Protein AF-A0A0A8EHZ1-F1 (afdb_monomer_lite)

Structure (mmCIF, N/CA/C/O backbone):
data_AF-A0A0A8EHZ1-F1
#
_entry.id   AF-A0A0A8EHZ1-F1
#
loop_
_atom_site.group_PDB
_atom_site.id
_atom_site.type_symbol
_atom_site.label_atom_id
_atom_site.label_alt_id
_atom_site.label_comp_id
_atom_site.label_asym_id
_atom_site.label_entity_id
_atom_site.label_seq_id
_atom_site.pdbx_PDB_ins_code
_atom_site.Cartn_x
_atom_site.Cartn_y
_atom_site.Cartn_z
_atom_site.occupancy
_atom_site.B_iso_or_equiv
_atom_site.auth_seq_id
_atom_site.auth_comp_id
_atom_site.auth_asym_id
_atom_site.auth_atom_id
_atom_site.pdbx_PDB_model_num
ATOM 1 N N . MET A 1 1 ? -32.581 -16.360 -7.463 1.00 41.59 1 MET A N 1
ATOM 2 C CA . MET A 1 1 ? -31.271 -16.291 -6.777 1.00 41.59 1 MET A CA 1
ATOM 3 C C . MET A 1 1 ? -30.314 -15.570 -7.702 1.00 41.59 1 MET A C 1
ATOM 5 O O . MET A 1 1 ? -30.247 -15.948 -8.865 1.00 41.59 1 MET A O 1
ATOM 9 N N . ASN A 1 2 ? -29.683 -14.488 -7.244 1.00 31.72 2 ASN A N 1
ATOM 10 C CA . ASN A 1 2 ? -28.818 -13.676 -8.097 1.00 31.72 2 ASN A CA 1
ATOM 11 C C . ASN A 1 2 ? -27.459 -14.385 -8.258 1.00 31.72 2 ASN A C 1
ATOM 13 O O . ASN A 1 2 ? -26.865 -14.776 -7.254 1.00 31.72 2 ASN A O 1
ATOM 17 N N . PRO A 1 3 ? -26.927 -14.541 -9.48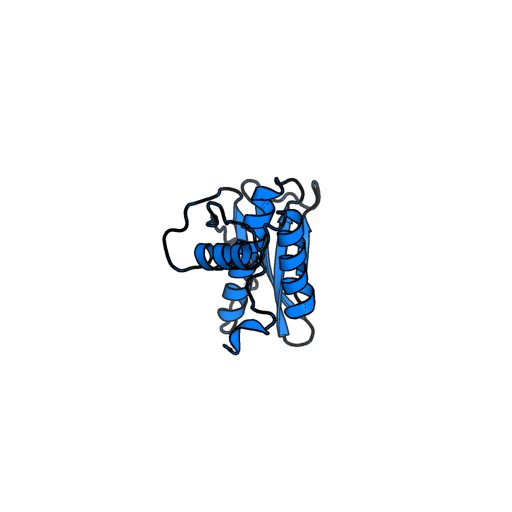1 1.00 38.09 3 PRO A N 1
ATOM 18 C CA . PRO A 1 3 ? -25.644 -15.213 -9.722 1.00 38.09 3 PRO A CA 1
ATOM 19 C C . PRO A 1 3 ? -24.435 -14.508 -9.069 1.00 38.09 3 PRO A C 1
ATOM 21 O O . PRO A 1 3 ? -23.356 -15.087 -8.978 1.00 38.09 3 PRO A O 1
ATOM 24 N N . CYS A 1 4 ? -24.615 -13.290 -8.543 1.00 41.78 4 CYS A N 1
ATOM 25 C CA . CYS A 1 4 ? -23.610 -12.550 -7.776 1.00 41.78 4 CYS A CA 1
ATOM 26 C C . CYS A 1 4 ? -23.273 -13.165 -6.401 1.00 41.78 4 CYS A C 1
ATOM 28 O O . CYS A 1 4 ? -22.264 -12.786 -5.805 1.00 41.78 4 CYS A O 1
ATOM 30 N N . ASP A 1 5 ? -24.075 -14.107 -5.896 1.00 40.41 5 ASP A N 1
ATOM 31 C CA . ASP A 1 5 ? -23.928 -14.643 -4.534 1.00 40.41 5 ASP A CA 1
ATOM 32 C C . ASP A 1 5 ? -22.923 -15.801 -4.398 1.00 40.41 5 ASP A C 1
ATOM 34 O O . ASP A 1 5 ? -22.643 -16.230 -3.280 1.00 40.41 5 ASP A O 1
ATOM 38 N N . GLN A 1 6 ? -22.345 -16.301 -5.498 1.00 44.69 6 GLN A N 1
ATOM 39 C CA . GLN A 1 6 ? -21.477 -17.496 -5.478 1.00 44.69 6 GLN A CA 1
ATOM 40 C C . GLN A 1 6 ? -20.055 -17.272 -6.026 1.00 44.69 6 GLN A C 1
ATOM 42 O O . GLN A 1 6 ? -19.284 -18.219 -6.156 1.00 44.69 6 GLN A O 1
ATOM 47 N N . GLY A 1 7 ? -19.674 -16.029 -6.338 1.00 46.06 7 GLY A N 1
ATOM 48 C CA . GLY A 1 7 ? -18.352 -15.720 -6.892 1.00 46.06 7 GLY A CA 1
ATOM 49 C C . GLY A 1 7 ? -17.275 -15.428 -5.834 1.00 46.06 7 GLY A C 1
ATOM 50 O O . GLY A 1 7 ? -17.598 -14.986 -4.725 1.00 46.06 7 GLY A O 1
ATOM 51 N N . PRO A 1 8 ? -15.977 -15.509 -6.199 1.00 53.06 8 PRO A N 1
ATOM 52 C CA . PRO A 1 8 ? -14.853 -15.065 -5.356 1.00 53.06 8 PRO A CA 1
ATOM 53 C C . PRO A 1 8 ? -14.915 -13.565 -5.004 1.00 53.06 8 PRO A C 1
ATOM 55 O O . PRO A 1 8 ? -14.117 -13.060 -4.218 1.00 53.06 8 PRO A O 1
ATOM 58 N N . TRP A 1 9 ? -15.901 -12.845 -5.547 1.00 48.81 9 TRP A N 1
ATOM 59 C CA . TRP A 1 9 ? -16.171 -11.425 -5.362 1.00 48.81 9 TRP A CA 1
ATOM 60 C C . TRP A 1 9 ? -17.294 -11.115 -4.342 1.00 48.81 9 TRP A C 1
ATOM 62 O O . TRP A 1 9 ? -17.530 -9.939 -4.068 1.00 48.81 9 TRP A O 1
ATOM 72 N N . ARG A 1 10 ? -17.927 -12.119 -3.698 1.00 57.16 10 ARG A N 1
ATOM 73 C CA . ARG A 1 10 ? -18.945 -11.895 -2.641 1.00 57.16 10 ARG A CA 1
ATOM 74 C C . ARG A 1 10 ? -18.349 -11.146 -1.445 1.00 57.16 10 ARG A C 1
ATOM 76 O O . ARG A 1 10 ? -17.361 -11.603 -0.856 1.00 57.16 10 ARG A O 1
ATOM 83 N N . ARG A 1 11 ? -18.976 -10.034 -1.032 1.00 52.41 11 ARG A N 1
ATOM 84 C CA . ARG A 1 11 ? -18.649 -9.332 0.222 1.00 52.41 11 ARG A CA 1
ATOM 85 C C . ARG A 1 11 ? -18.737 -10.336 1.374 1.00 52.41 11 ARG A C 1
ATOM 87 O O . ARG A 1 11 ? -19.797 -10.911 1.598 1.00 52.41 11 ARG A O 1
ATOM 94 N N . ARG A 1 12 ? -17.627 -10.580 2.073 1.00 56.25 12 ARG A N 1
ATOM 95 C CA . ARG A 1 12 ? -17.660 -11.467 3.239 1.00 56.25 12 ARG A CA 1
ATOM 96 C C . ARG A 1 12 ? -18.352 -10.738 4.388 1.00 56.25 12 ARG A C 1
ATOM 98 O O . ARG A 1 12 ? -18.069 -9.569 4.645 1.00 56.25 12 ARG A O 1
ATOM 105 N N . GLU A 1 13 ? -19.309 -11.419 5.005 1.00 49.59 13 GLU A N 1
ATOM 106 C CA . GLU A 1 13 ? -19.983 -10.970 6.222 1.00 49.59 13 GLU A CA 1
ATOM 107 C C . GLU A 1 13 ? -19.059 -11.234 7.420 1.00 49.59 13 GLU A C 1
ATOM 109 O O . GLU A 1 13 ? -18.460 -12.304 7.507 1.00 49.59 13 GLU A O 1
ATOM 114 N N . GLY A 1 14 ? -18.914 -10.243 8.307 1.00 54.66 14 GLY A N 1
ATOM 115 C CA . GLY A 1 14 ? -18.006 -10.269 9.462 1.00 54.66 14 GLY A CA 1
ATOM 116 C C . GLY A 1 14 ? -16.902 -9.209 9.378 1.00 54.66 14 GLY A C 1
ATOM 117 O O . GLY A 1 14 ? -16.356 -8.947 8.307 1.00 54.66 14 GLY A O 1
ATOM 118 N N . SER A 1 15 ? -16.593 -8.556 10.502 1.00 62.50 15 SER A N 1
ATOM 119 C CA . SER A 1 15 ? -15.442 -7.654 10.602 1.00 62.50 15 SER A CA 1
ATOM 120 C C . SER A 1 15 ? -14.158 -8.481 10.635 1.00 62.50 15 SER A C 1
ATOM 122 O O . SER A 1 15 ? -13.914 -9.185 11.615 1.00 62.50 15 SER A O 1
ATOM 124 N N . CYS A 1 16 ? -13.346 -8.411 9.583 1.00 80.31 16 CYS A N 1
ATOM 125 C CA . CYS A 1 16 ? -12.003 -8.992 9.594 1.00 80.31 16 CYS A CA 1
ATOM 126 C C . CYS A 1 16 ? -11.040 -8.082 10.362 1.00 80.31 16 CYS A C 1
ATOM 128 O O . CYS A 1 16 ? -11.208 -6.857 10.363 1.00 80.31 16 CYS A O 1
ATOM 130 N N . THR A 1 17 ? -10.030 -8.669 11.007 1.00 90.56 17 THR A N 1
ATOM 131 C CA . THR A 1 17 ? -8.980 -7.879 11.660 1.00 90.56 17 THR A CA 1
ATOM 132 C C . THR A 1 17 ? -8.121 -7.171 10.609 1.00 90.56 17 THR A C 1
ATOM 134 O O . THR A 1 17 ? -8.062 -7.592 9.450 1.00 90.56 17 THR A O 1
ATOM 137 N N . ASP A 1 18 ? -7.421 -6.100 10.996 1.00 93.69 18 ASP A N 1
ATOM 138 C CA . ASP A 1 18 ? -6.477 -5.429 10.090 1.00 93.69 18 ASP A CA 1
ATOM 139 C C . ASP A 1 18 ? -5.414 -6.408 9.564 1.00 93.69 18 ASP A C 1
ATOM 141 O O . ASP A 1 18 ? -5.033 -6.341 8.400 1.00 93.69 18 ASP A O 1
ATOM 145 N N . GLN A 1 19 ? -4.973 -7.355 10.396 1.00 94.56 19 GLN A N 1
ATOM 146 C CA . GLN A 1 19 ? -3.979 -8.355 10.017 1.00 94.56 19 GLN A CA 1
ATOM 147 C C . GLN A 1 19 ? -4.523 -9.349 8.986 1.00 94.56 19 GLN A C 1
ATOM 149 O O . GLN A 1 19 ? -3.835 -9.632 8.007 1.00 94.56 19 GLN A O 1
ATOM 154 N N . ASP A 1 20 ? -5.769 -9.805 9.140 1.00 94.00 20 ASP A N 1
ATOM 155 C CA . ASP A 1 20 ? -6.423 -10.654 8.138 1.00 94.00 20 ASP A CA 1
ATOM 156 C C . ASP A 1 20 ? -6.532 -9.931 6.796 1.00 94.00 20 ASP A C 1
ATOM 158 O O . ASP A 1 20 ? -6.229 -10.500 5.751 1.00 94.00 20 ASP A O 1
ATOM 162 N N . VAL A 1 21 ? -6.934 -8.657 6.814 1.00 93.25 21 VAL A N 1
ATOM 163 C CA . VAL A 1 21 ? -7.053 -7.840 5.598 1.00 93.25 21 VAL A CA 1
ATOM 164 C C . VAL A 1 21 ? -5.702 -7.703 4.905 1.00 93.25 21 VAL A C 1
ATOM 166 O O . VAL A 1 21 ? -5.626 -7.882 3.692 1.00 93.25 21 VAL A O 1
ATOM 169 N N . ILE A 1 22 ? -4.637 -7.437 5.664 1.00 96.31 22 ILE A N 1
ATOM 170 C CA . ILE A 1 22 ? -3.274 -7.352 5.130 1.00 96.31 22 ILE A CA 1
ATOM 171 C C . ILE A 1 22 ? -2.869 -8.674 4.477 1.00 96.31 22 ILE A C 1
ATOM 173 O O . ILE A 1 22 ? -2.433 -8.665 3.329 1.00 96.31 22 ILE A O 1
ATOM 177 N N . LEU A 1 23 ? -3.039 -9.803 5.171 1.00 95.56 23 LEU A N 1
ATOM 178 C CA . LEU A 1 23 ? -2.687 -11.121 4.638 1.00 95.56 23 LEU A CA 1
ATOM 179 C C . LEU A 1 23 ? -3.440 -11.417 3.339 1.00 95.56 23 LEU A C 1
ATOM 181 O O . LEU A 1 23 ? -2.825 -11.806 2.353 1.00 95.56 23 LEU A O 1
ATOM 185 N N . ARG A 1 24 ? -4.744 -11.131 3.290 1.00 94.38 24 ARG A N 1
ATOM 186 C CA . ARG A 1 24 ? -5.559 -11.329 2.083 1.00 94.38 24 ARG A CA 1
ATOM 187 C C . ARG A 1 24 ? -5.137 -10.450 0.914 1.00 94.38 24 ARG A C 1
ATOM 189 O O . ARG A 1 24 ? -5.122 -10.915 -0.221 1.00 94.38 24 ARG A O 1
ATOM 196 N N . ILE A 1 25 ? -4.804 -9.187 1.164 1.00 95.94 25 ILE A N 1
ATOM 197 C CA . ILE A 1 25 ? -4.306 -8.297 0.109 1.00 95.94 25 ILE A CA 1
ATOM 198 C C . ILE A 1 25 ? -2.970 -8.820 -0.434 1.00 95.94 25 ILE A C 1
ATOM 200 O O . ILE A 1 25 ? -2.770 -8.839 -1.649 1.00 95.94 25 ILE A O 1
ATOM 204 N N . ARG A 1 26 ? -2.081 -9.294 0.448 1.00 97.31 26 ARG A N 1
ATOM 205 C CA . ARG A 1 26 ? -0.798 -9.889 0.056 1.00 97.31 26 ARG A CA 1
ATOM 206 C C . ARG A 1 26 ? -0.994 -11.162 -0.767 1.00 97.31 26 ARG A C 1
ATOM 208 O O . ARG A 1 26 ? -0.404 -11.239 -1.835 1.00 97.31 26 ARG A O 1
ATOM 215 N N . GLU A 1 27 ? -1.878 -12.070 -0.343 1.00 95.69 27 GLU A N 1
ATOM 216 C CA . GLU A 1 27 ? -2.268 -13.271 -1.109 1.00 95.69 27 GLU A CA 1
ATOM 217 C C . GLU A 1 27 ? -2.735 -12.905 -2.528 1.00 95.69 27 GLU A C 1
ATOM 219 O O . GLU A 1 27 ? -2.330 -13.531 -3.501 1.00 95.69 27 GLU A O 1
ATOM 224 N N . VAL A 1 28 ? -3.546 -11.851 -2.692 1.00 93.88 28 VAL A N 1
ATOM 225 C CA . VAL A 1 28 ? -3.955 -11.397 -4.034 1.00 93.88 28 VAL A CA 1
ATOM 226 C C . VAL A 1 28 ? -2.759 -10.933 -4.862 1.00 93.88 28 VAL A C 1
ATOM 228 O O . VAL A 1 28 ? -2.626 -11.327 -6.022 1.00 93.88 28 VAL A O 1
ATOM 231 N N . LEU A 1 29 ? -1.892 -10.096 -4.288 1.00 94.06 29 LEU A N 1
ATOM 232 C CA . LEU A 1 29 ? -0.709 -9.592 -4.983 1.00 94.06 29 LEU A CA 1
ATOM 233 C C . LEU A 1 29 ? 0.233 -10.726 -5.403 1.00 94.06 29 LEU A C 1
ATOM 235 O O . LEU A 1 29 ? 0.708 -10.717 -6.538 1.00 94.06 29 LEU A O 1
ATOM 239 N N . THR A 1 30 ? 0.491 -11.703 -4.535 1.00 95.00 30 THR A N 1
ATOM 240 C CA . THR A 1 30 ? 1.453 -12.780 -4.805 1.00 95.00 30 THR A CA 1
ATOM 241 C C . THR A 1 30 ? 0.840 -13.911 -5.619 1.00 95.00 30 THR A C 1
ATOM 243 O O . THR A 1 30 ? 1.360 -14.254 -6.680 1.00 95.00 30 THR A O 1
ATOM 246 N N . ASP A 1 31 ? -0.287 -14.456 -5.176 1.00 93.88 31 ASP A N 1
ATOM 247 C CA . ASP A 1 31 ? -0.783 -15.750 -5.651 1.00 93.88 31 ASP A CA 1
ATOM 248 C C . ASP A 1 31 ? -1.694 -15.585 -6.867 1.00 93.88 31 ASP A C 1
ATOM 250 O O . ASP A 1 31 ? -1.711 -16.431 -7.761 1.00 93.88 31 ASP A O 1
ATOM 254 N N . HIS A 1 32 ? -2.436 -14.477 -6.934 1.00 91.25 32 HIS A N 1
ATOM 255 C CA . HIS A 1 32 ? -3.341 -14.203 -8.052 1.00 91.25 32 HIS A CA 1
ATOM 256 C C . HIS A 1 32 ? -2.707 -13.326 -9.128 1.00 91.25 32 HIS A C 1
ATOM 258 O O . HIS A 1 32 ? -2.956 -13.537 -10.315 1.00 91.25 32 HIS A O 1
ATOM 264 N N . LEU A 1 33 ? -1.879 -12.356 -8.737 1.00 91.06 33 LEU A N 1
ATOM 265 C CA . LEU A 1 33 ? -1.257 -11.428 -9.682 1.00 91.06 33 LEU A CA 1
ATOM 266 C C . LEU A 1 33 ? 0.187 -11.799 -10.030 1.00 91.06 33 LEU A C 1
ATOM 268 O O . LEU A 1 33 ? 0.718 -11.259 -11.002 1.00 91.06 33 LEU A O 1
ATOM 272 N N . GLY A 1 34 ? 0.809 -12.742 -9.313 1.00 92.25 34 GLY A N 1
ATOM 273 C CA . GLY A 1 34 ? 2.199 -13.160 -9.538 1.00 92.25 34 GLY A CA 1
ATOM 274 C C . GLY A 1 34 ? 3.229 -12.090 -9.161 1.00 92.25 34 GLY A C 1
ATOM 275 O O . GLY A 1 34 ? 4.346 -12.106 -9.685 1.00 92.25 34 GLY A O 1
ATOM 276 N N . GLY A 1 35 ? 2.819 -11.127 -8.336 1.00 93.44 35 GLY A N 1
ATOM 277 C CA . GLY A 1 35 ? 3.587 -9.974 -7.890 1.00 93.44 35 GLY A CA 1
ATOM 278 C C . GLY A 1 35 ? 4.438 -10.222 -6.649 1.00 93.44 35 GLY A C 1
ATOM 279 O O . GLY A 1 35 ? 4.664 -11.358 -6.235 1.00 93.44 35 GLY A O 1
ATOM 280 N N . ILE A 1 36 ? 4.917 -9.122 -6.069 1.00 94.81 36 ILE A N 1
ATOM 281 C CA . ILE A 1 36 ? 5.697 -9.091 -4.827 1.00 94.81 36 ILE A CA 1
ATOM 282 C C . ILE A 1 36 ? 4.928 -8.276 -3.788 1.00 94.81 36 ILE A C 1
ATOM 284 O O . ILE A 1 36 ? 4.431 -7.189 -4.089 1.00 94.81 36 ILE A O 1
ATOM 288 N N . ALA A 1 37 ? 4.837 -8.805 -2.570 1.00 96.94 37 ALA A N 1
ATOM 289 C CA . ALA A 1 37 ? 4.195 -8.150 -1.439 1.00 96.94 37 ALA A CA 1
ATOM 290 C C . ALA A 1 37 ? 5.020 -8.380 -0.167 1.00 96.94 37 ALA A C 1
ATOM 292 O O . ALA A 1 37 ? 4.837 -9.369 0.553 1.00 96.94 37 ALA A O 1
ATOM 293 N N . GLU A 1 38 ? 5.944 -7.464 0.104 1.00 95.75 38 GLU A N 1
ATOM 294 C CA . GLU A 1 38 ? 6.948 -7.614 1.156 1.00 95.75 38 GLU A CA 1
ATOM 295 C C . GLU A 1 38 ? 6.902 -6.492 2.188 1.00 95.75 38 GLU A C 1
ATOM 297 O O . GLU A 1 38 ? 6.396 -5.393 1.947 1.00 95.75 38 GLU A O 1
ATOM 302 N N . ASP A 1 39 ? 7.430 -6.806 3.368 1.00 94.88 39 ASP A N 1
ATOM 303 C CA . ASP A 1 39 ? 7.628 -5.824 4.418 1.00 94.88 39 ASP A CA 1
ATOM 304 C C . ASP A 1 39 ? 9.076 -5.330 4.392 1.00 94.88 39 ASP A C 1
ATOM 306 O O . ASP A 1 39 ? 10.005 -6.128 4.314 1.00 94.88 39 ASP A O 1
ATOM 310 N N . ILE A 1 40 ? 9.261 -4.018 4.497 1.00 91.62 40 ILE A N 1
ATOM 311 C CA . ILE A 1 40 ? 10.561 -3.383 4.699 1.00 91.62 40 ILE A CA 1
ATOM 312 C C . ILE A 1 40 ? 10.836 -3.422 6.200 1.00 91.62 40 ILE A C 1
ATOM 314 O O . ILE A 1 40 ? 10.126 -2.772 6.982 1.00 91.62 40 ILE A O 1
ATOM 318 N N . LEU A 1 41 ? 11.819 -4.222 6.610 1.00 88.62 41 LEU A N 1
ATOM 319 C CA . LEU A 1 41 ? 12.168 -4.364 8.018 1.00 88.62 41 LEU A CA 1
ATOM 320 C C . LEU A 1 41 ? 12.906 -3.115 8.527 1.00 88.62 41 LEU A C 1
ATOM 322 O O . LEU A 1 41 ? 13.585 -2.429 7.759 1.00 88.62 41 LEU A O 1
ATOM 326 N N . PRO A 1 42 ? 12.802 -2.791 9.827 1.00 80.38 42 PRO A N 1
ATOM 327 C CA . PRO A 1 42 ? 13.572 -1.696 10.405 1.00 80.38 42 PRO A CA 1
ATOM 328 C C . PRO A 1 42 ? 15.075 -1.935 10.222 1.00 80.38 42 PRO A C 1
ATOM 330 O O . PRO A 1 42 ? 15.602 -2.941 10.688 1.00 80.38 42 PRO A O 1
ATOM 333 N N . GLY A 1 43 ? 15.760 -0.999 9.563 1.00 74.31 43 GLY A N 1
ATOM 334 C CA . GLY A 1 43 ? 17.195 -1.094 9.267 1.00 74.31 43 GLY A CA 1
ATOM 335 C C . GLY A 1 43 ? 17.532 -1.588 7.854 1.00 74.31 43 GLY A C 1
ATOM 336 O O . GLY A 1 43 ? 18.661 -1.374 7.413 1.00 74.31 43 GLY A O 1
ATOM 337 N N . ASP A 1 44 ? 16.568 -2.147 7.115 1.00 73.69 44 ASP A N 1
ATOM 338 C CA . ASP A 1 44 ? 16.764 -2.594 5.730 1.00 73.69 44 ASP A CA 1
ATOM 339 C C . ASP A 1 44 ? 16.630 -1.428 4.750 1.00 73.69 44 ASP A C 1
ATOM 341 O O . ASP A 1 44 ? 15.547 -1.135 4.246 1.00 73.69 44 ASP A O 1
ATOM 345 N N . GLY A 1 45 ? 17.755 -0.760 4.477 1.00 63.44 45 GLY A N 1
ATOM 346 C CA . GLY A 1 45 ? 17.792 0.420 3.618 1.00 63.44 45 GLY A CA 1
ATOM 347 C C . GLY A 1 45 ? 17.082 1.600 4.283 1.00 63.44 45 GLY A C 1
ATOM 348 O O . GLY A 1 45 ? 15.944 1.511 4.735 1.00 63.44 45 GLY A O 1
ATOM 349 N N . ALA A 1 46 ? 17.748 2.745 4.391 1.00 67.19 46 ALA A N 1
ATOM 350 C CA . ALA A 1 46 ? 17.136 3.920 5.003 1.00 67.19 46 ALA A CA 1
ATOM 351 C C . ALA A 1 46 ? 16.014 4.459 4.098 1.00 67.19 46 ALA A C 1
ATOM 353 O O . ALA A 1 46 ? 16.249 5.353 3.288 1.00 67.19 46 ALA A O 1
ATOM 354 N N . VAL A 1 47 ? 14.798 3.912 4.213 1.00 78.00 47 VAL A N 1
ATOM 355 C CA . VAL A 1 47 ? 13.595 4.501 3.622 1.00 78.00 47 VAL A CA 1
ATOM 356 C C . VAL A 1 47 ? 13.420 5.861 4.291 1.00 78.00 47 VAL A C 1
ATOM 358 O O . VAL A 1 47 ? 13.146 5.912 5.495 1.00 78.00 47 VAL A O 1
ATOM 361 N N . PRO A 1 48 ? 13.638 6.969 3.564 1.00 81.69 48 PRO A N 1
ATOM 362 C CA . PRO A 1 48 ? 13.648 8.278 4.181 1.00 81.69 48 PRO A CA 1
ATOM 363 C C . PRO A 1 48 ? 12.248 8.612 4.677 1.00 81.69 48 PRO A C 1
ATOM 365 O O . PRO A 1 48 ? 11.242 8.291 4.042 1.00 81.69 48 PRO A O 1
ATOM 368 N N . GLU A 1 49 ? 12.165 9.317 5.795 1.00 83.50 49 GLU A N 1
ATOM 369 C CA . GLU A 1 49 ? 10.905 9.948 6.156 1.00 83.50 49 GLU A CA 1
ATOM 370 C C . GLU A 1 49 ? 10.516 10.992 5.094 1.00 83.50 49 GLU A C 1
ATOM 372 O O . GLU A 1 49 ? 11.400 11.683 4.583 1.00 83.50 49 GLU A O 1
ATOM 377 N N . PRO A 1 50 ? 9.223 11.130 4.730 1.00 90.25 50 PRO A N 1
ATOM 378 C CA . PRO A 1 50 ? 8.022 10.577 5.376 1.00 90.25 50 PRO A CA 1
ATOM 379 C C . PRO A 1 50 ? 7.483 9.260 4.763 1.00 90.25 50 PRO A C 1
ATOM 381 O O . PRO A 1 50 ? 6.277 8.991 4.841 1.00 90.25 50 PRO A O 1
ATOM 384 N N . ILE A 1 51 ? 8.324 8.468 4.095 1.00 91.75 51 ILE A N 1
ATOM 385 C CA . ILE A 1 51 ? 7.898 7.340 3.259 1.00 91.75 51 ILE A CA 1
ATOM 386 C C . ILE A 1 51 ? 7.519 6.119 4.111 1.00 91.75 51 ILE A C 1
ATOM 388 O O . ILE A 1 51 ? 8.268 5.655 4.972 1.00 91.75 51 ILE A O 1
ATOM 392 N N . ALA A 1 52 ? 6.324 5.595 3.847 1.00 94.31 52 ALA A N 1
ATOM 393 C CA . ALA A 1 52 ? 5.755 4.393 4.446 1.00 94.31 52 ALA A CA 1
ATOM 394 C C . ALA A 1 52 ? 6.027 3.126 3.631 1.00 94.31 52 ALA A C 1
ATOM 396 O O . ALA A 1 52 ? 5.957 2.021 4.165 1.00 94.31 52 ALA A O 1
ATOM 397 N N . GLY A 1 53 ? 6.291 3.276 2.337 1.00 93.19 53 GLY A N 1
ATOM 398 C CA . GLY A 1 53 ? 6.535 2.158 1.446 1.00 93.19 53 GLY A CA 1
ATOM 399 C C . GLY A 1 53 ? 6.787 2.585 0.011 1.00 93.19 53 GLY A C 1
ATOM 400 O O . GLY A 1 53 ? 6.800 3.774 -0.312 1.00 93.19 53 GLY A O 1
ATOM 401 N N . ALA A 1 54 ? 6.990 1.591 -0.837 1.00 92.31 54 ALA A N 1
ATOM 402 C CA . ALA A 1 54 ? 7.335 1.746 -2.232 1.00 92.31 54 ALA A CA 1
ATOM 403 C C . ALA A 1 54 ? 6.461 0.840 -3.101 1.00 92.31 54 ALA A C 1
ATOM 405 O O . ALA A 1 54 ? 6.136 -0.290 -2.732 1.00 92.31 54 ALA A O 1
ATOM 406 N N . VAL A 1 55 ? 6.098 1.347 -4.272 1.00 92.88 55 VAL A N 1
ATOM 407 C CA . VAL A 1 55 ? 5.319 0.637 -5.280 1.00 92.88 55 VAL A CA 1
ATOM 408 C C . VAL A 1 55 ? 6.060 0.706 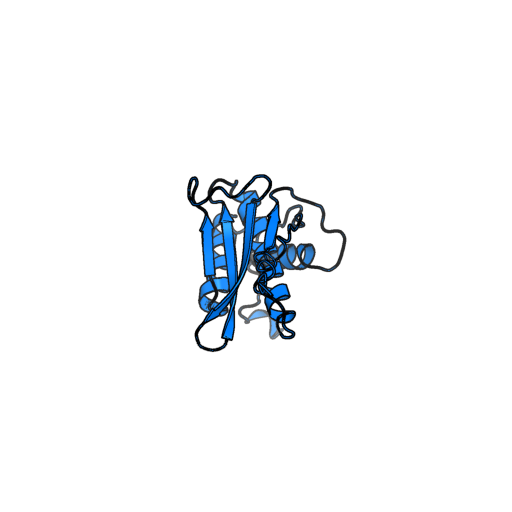-6.605 1.00 92.88 55 VAL A C 1
ATOM 410 O O . VAL A 1 55 ? 6.560 1.758 -6.997 1.00 92.88 55 VAL A O 1
ATOM 413 N N . THR A 1 56 ? 6.155 -0.424 -7.293 1.00 90.38 56 THR A N 1
ATOM 414 C CA . THR A 1 56 ? 6.771 -0.523 -8.617 1.00 90.38 56 THR A CA 1
ATOM 415 C C . THR A 1 56 ? 6.150 -1.680 -9.398 1.00 90.38 56 THR A C 1
ATOM 417 O O . THR A 1 56 ? 5.259 -2.378 -8.908 1.00 90.38 56 THR A O 1
ATOM 420 N N . THR A 1 57 ? 6.620 -1.897 -10.619 1.00 88.88 57 THR A N 1
ATOM 421 C CA . THR A 1 57 ? 6.267 -3.046 -11.449 1.00 88.88 57 THR A CA 1
ATOM 422 C C . THR A 1 57 ? 7.529 -3.809 -11.831 1.00 88.88 57 THR A C 1
ATOM 424 O O . THR A 1 57 ? 8.509 -3.212 -12.270 1.00 88.88 57 THR A O 1
ATOM 427 N N . GLY A 1 58 ? 7.511 -5.131 -11.683 1.00 84.94 58 GLY A N 1
ATOM 428 C CA . GLY A 1 58 ? 8.610 -6.014 -12.077 1.00 84.94 58 GLY A CA 1
ATOM 429 C C . GLY A 1 58 ? 8.229 -6.887 -13.268 1.00 84.94 58 GLY A C 1
ATOM 430 O O . GLY A 1 58 ? 7.071 -7.269 -13.405 1.00 84.94 58 GLY A O 1
ATOM 431 N N . TYR A 1 59 ? 9.189 -7.237 -14.124 1.00 84.12 59 TYR A N 1
ATOM 432 C CA . TYR A 1 59 ? 8.955 -8.183 -15.217 1.00 84.12 59 TYR A CA 1
ATOM 433 C C . TYR A 1 59 ? 9.345 -9.599 -14.785 1.00 84.12 59 TYR A C 1
ATOM 435 O O . TYR A 1 59 ? 10.502 -9.858 -14.455 1.00 84.12 59 TYR A O 1
ATOM 443 N N . LYS A 1 60 ? 8.384 -10.528 -14.776 1.00 82.19 60 LYS A N 1
ATOM 444 C CA . LYS A 1 60 ? 8.590 -11.920 -14.348 1.00 82.19 60 LYS A CA 1
ATOM 445 C C . LYS A 1 60 ? 7.784 -12.871 -15.225 1.00 82.19 60 LYS A C 1
ATOM 447 O O . LYS A 1 60 ? 6.588 -12.674 -15.430 1.00 82.19 60 LYS A O 1
ATOM 452 N N . HIS A 1 61 ? 8.444 -13.921 -15.719 1.00 85.56 61 HIS A N 1
ATOM 453 C CA . HIS A 1 61 ? 7.845 -14.952 -16.581 1.00 85.56 61 HIS A CA 1
ATOM 454 C C . HIS A 1 61 ? 7.060 -14.379 -17.775 1.00 85.56 61 HIS A C 1
ATOM 456 O O . HIS A 1 61 ? 5.931 -14.785 -18.037 1.00 85.56 61 HIS A O 1
ATOM 462 N N . GLY A 1 62 ? 7.639 -13.408 -18.484 1.00 85.00 62 GLY A N 1
ATOM 463 C CA . GLY A 1 62 ? 7.031 -12.869 -19.703 1.00 85.00 62 GLY A CA 1
ATOM 464 C C . GLY A 1 62 ? 5.905 -11.850 -19.488 1.00 85.00 62 GLY A C 1
ATOM 465 O O . GLY A 1 62 ? 5.228 -11.503 -20.449 1.00 85.00 62 GLY A O 1
ATOM 466 N N . ALA A 1 63 ? 5.674 -11.378 -18.258 1.00 87.44 63 ALA A N 1
ATOM 467 C CA . ALA A 1 63 ? 4.643 -10.384 -17.967 1.00 87.44 63 ALA A CA 1
ATOM 468 C C . ALA A 1 63 ? 5.081 -9.396 -16.878 1.00 87.44 63 ALA A C 1
ATOM 470 O O . ALA A 1 63 ? 5.847 -9.745 -15.975 1.00 87.44 63 ALA A O 1
ATOM 471 N N . TRP A 1 64 ? 4.552 -8.174 -16.944 1.00 88.25 64 TRP A N 1
ATOM 472 C CA . TRP A 1 64 ? 4.668 -7.188 -15.872 1.00 88.25 64 TRP A CA 1
ATOM 473 C C . TRP A 1 64 ? 3.794 -7.579 -14.678 1.00 88.25 64 TRP A C 1
ATOM 475 O O . TRP A 1 64 ? 2.675 -8.066 -14.840 1.00 88.25 64 TRP A O 1
ATOM 485 N N . ARG A 1 65 ? 4.328 -7.390 -13.473 1.00 91.81 65 ARG A N 1
ATOM 486 C CA . ARG A 1 65 ? 3.745 -7.823 -12.202 1.00 91.81 65 ARG A CA 1
ATOM 487 C C . ARG A 1 65 ? 3.813 -6.694 -11.176 1.00 91.81 65 ARG A C 1
ATOM 489 O O . ARG A 1 65 ? 4.781 -5.932 -11.194 1.00 91.81 65 ARG A O 1
ATOM 496 N N . PRO A 1 66 ? 2.818 -6.574 -10.283 1.00 93.19 66 PRO A N 1
ATOM 497 C CA . PRO A 1 66 ? 2.808 -5.514 -9.285 1.00 93.19 66 PRO A CA 1
ATOM 498 C C . PRO A 1 66 ? 3.800 -5.847 -8.172 1.00 93.19 66 PRO A C 1
ATOM 500 O O . PRO A 1 66 ? 3.868 -6.991 -7.725 1.00 93.19 66 PRO A O 1
ATOM 503 N N . CYS A 1 67 ? 4.533 -4.854 -7.688 1.00 93.75 67 CYS A N 1
ATOM 504 C CA . CYS A 1 67 ? 5.440 -5.008 -6.559 1.00 93.75 67 CYS A CA 1
ATOM 505 C C . CYS A 1 67 ? 5.126 -3.939 -5.512 1.00 93.75 67 CYS A C 1
ATOM 507 O O . CYS A 1 67 ? 5.162 -2.744 -5.809 1.00 93.75 67 CYS A O 1
ATOM 509 N N . VAL A 1 68 ? 4.824 -4.369 -4.290 1.00 96.19 68 VAL A N 1
ATOM 510 C CA . VAL A 1 68 ? 4.491 -3.496 -3.163 1.00 96.19 68 VAL A CA 1
ATOM 511 C C . VAL A 1 68 ? 5.365 -3.858 -1.969 1.00 96.19 68 VAL A C 1
ATOM 513 O O . VAL A 1 68 ? 5.432 -5.017 -1.561 1.00 96.19 68 VAL A O 1
ATOM 516 N N . PHE A 1 69 ? 5.993 -2.840 -1.392 1.00 95.06 69 PHE A N 1
ATOM 517 C CA . PHE A 1 69 ? 6.862 -2.948 -0.228 1.00 95.06 69 PHE A CA 1
ATOM 518 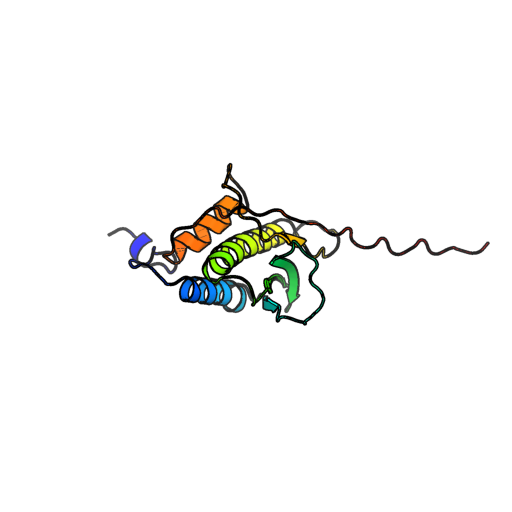C C . PHE A 1 69 ? 6.398 -1.947 0.826 1.00 95.06 69 PHE A C 1
ATOM 520 O O . PHE A 1 69 ? 6.323 -0.755 0.531 1.00 95.06 69 PHE A O 1
ATOM 527 N N . LEU A 1 70 ? 6.083 -2.385 2.044 1.00 95.69 70 LEU A N 1
ATOM 528 C CA . LEU A 1 70 ? 5.635 -1.490 3.120 1.00 95.69 70 LEU A CA 1
ATOM 529 C C . LEU A 1 70 ? 6.468 -1.654 4.380 1.00 95.69 70 LEU A C 1
ATOM 531 O O . LEU A 1 70 ? 6.822 -2.758 4.760 1.00 95.69 70 LEU A O 1
ATOM 535 N N . ARG A 1 71 ? 6.717 -0.563 5.093 1.00 94.75 71 ARG A N 1
ATOM 536 C CA . ARG A 1 71 ? 7.414 -0.605 6.377 1.00 94.75 71 ARG A CA 1
ATOM 537 C C . ARG A 1 71 ? 6.681 -1.456 7.418 1.00 94.75 71 ARG A C 1
ATOM 539 O O . ARG A 1 71 ? 5.475 -1.302 7.640 1.00 94.75 71 ARG A O 1
ATOM 546 N N . ALA A 1 72 ? 7.434 -2.332 8.082 1.00 93.19 72 ALA A N 1
ATOM 547 C CA . ALA A 1 72 ? 6.910 -3.251 9.090 1.00 93.19 72 ALA A CA 1
ATOM 548 C C . ALA A 1 72 ? 6.583 -2.570 10.431 1.00 93.19 72 ALA A C 1
ATOM 550 O O . ALA A 1 72 ? 5.701 -3.045 11.146 1.00 93.19 72 ALA A O 1
ATOM 551 N N . ASP A 1 73 ? 7.266 -1.466 10.758 1.00 92.69 73 ASP A N 1
ATOM 552 C CA . ASP A 1 73 ? 7.171 -0.736 12.035 1.00 92.69 73 ASP A CA 1
ATOM 553 C C . ASP A 1 73 ? 5.946 0.184 12.156 1.00 92.69 73 ASP A C 1
ATOM 555 O O . ASP A 1 73 ? 5.731 0.827 13.184 1.00 92.69 73 ASP A O 1
ATOM 559 N N . LEU A 1 74 ? 5.110 0.243 11.120 1.00 94.50 74 LEU A N 1
ATOM 560 C CA . LEU A 1 74 ? 3.871 1.012 11.129 1.00 94.50 74 LEU A CA 1
ATOM 561 C C . LEU A 1 74 ? 2.762 0.284 11.902 1.00 94.50 74 LEU A C 1
ATOM 563 O O . LEU A 1 74 ? 2.687 -0.946 11.929 1.00 94.50 74 LEU A O 1
ATOM 567 N N . THR A 1 75 ? 1.828 1.051 12.471 1.00 95.81 75 THR A N 1
ATOM 568 C CA . THR A 1 75 ? 0.658 0.474 13.148 1.00 95.81 75 THR A CA 1
ATOM 569 C C . THR A 1 75 ? -0.159 -0.387 12.183 1.00 95.81 75 THR A C 1
ATOM 571 O O . THR A 1 75 ? -0.336 -0.039 11.013 1.00 95.81 75 THR A O 1
ATOM 574 N N . THR A 1 76 ? -0.702 -1.506 12.666 1.00 95.00 76 THR A N 1
ATOM 575 C CA . THR A 1 76 ? -1.483 -2.453 11.847 1.00 95.00 76 THR A CA 1
ATOM 576 C C . THR A 1 76 ? -2.657 -1.780 11.140 1.00 95.00 76 THR A C 1
ATOM 578 O O . THR A 1 76 ? -2.882 -2.021 9.955 1.00 95.00 76 THR A O 1
ATOM 581 N N . THR A 1 77 ? -3.338 -0.853 11.821 1.00 95.31 77 THR A N 1
ATOM 582 C CA . THR A 1 77 ? -4.425 -0.062 11.229 1.00 95.31 77 THR A CA 1
ATOM 583 C C . THR A 1 77 ? -3.955 0.748 10.020 1.00 95.31 77 THR A C 1
ATOM 585 O O . THR A 1 77 ? -4.655 0.798 9.011 1.00 95.31 77 THR A O 1
ATOM 588 N N . LEU A 1 78 ? -2.793 1.409 10.109 1.00 96.31 78 LEU A N 1
ATOM 589 C CA . LEU A 1 78 ? -2.212 2.196 9.019 1.00 96.31 78 LEU A CA 1
ATOM 590 C C . LEU A 1 78 ? -1.739 1.295 7.886 1.00 96.31 78 LEU A C 1
ATOM 592 O O . LEU A 1 78 ? -2.016 1.584 6.724 1.00 96.31 78 LEU A O 1
ATOM 596 N N . ARG A 1 79 ? -1.102 0.173 8.224 1.00 97.12 79 ARG A N 1
ATOM 597 C CA . ARG A 1 79 ? -0.669 -0.824 7.245 1.00 97.12 79 ARG A CA 1
ATOM 598 C C . ARG A 1 79 ? -1.841 -1.375 6.445 1.00 97.12 79 ARG A C 1
ATOM 600 O O . ARG A 1 79 ? -1.706 -1.489 5.237 1.00 97.12 79 ARG A O 1
ATOM 607 N N . ALA A 1 80 ? -2.989 -1.658 7.059 1.00 96.44 80 ALA A N 1
ATOM 608 C CA . ALA A 1 80 ? -4.161 -2.148 6.329 1.00 96.44 80 ALA A CA 1
ATOM 609 C C . ALA A 1 80 ? -4.644 -1.152 5.259 1.00 96.44 80 ALA A C 1
ATOM 611 O O . ALA A 1 80 ? -4.921 -1.548 4.127 1.00 96.44 80 ALA A O 1
ATOM 612 N N . ASP A 1 81 ? -4.687 0.144 5.588 1.00 97.25 81 ASP A N 1
ATOM 613 C CA . ASP A 1 81 ? -5.037 1.196 4.625 1.00 97.25 81 ASP A CA 1
ATOM 614 C C . ASP A 1 81 ? -3.982 1.350 3.521 1.00 97.25 81 ASP A C 1
ATOM 616 O O . ASP A 1 81 ? -4.333 1.437 2.343 1.00 97.25 81 ASP A O 1
ATOM 620 N N . LEU A 1 82 ? -2.697 1.347 3.892 1.00 97.75 82 LEU A N 1
ATOM 621 C CA . LEU A 1 82 ? -1.581 1.446 2.951 1.00 97.75 82 LEU A CA 1
ATOM 622 C C . LEU A 1 82 ? -1.518 0.247 2.007 1.00 97.75 82 LEU A C 1
ATOM 624 O O . LEU A 1 82 ? -1.318 0.439 0.818 1.00 97.75 82 LEU A O 1
ATOM 628 N N . TRP A 1 83 ? -1.732 -0.979 2.490 1.00 97.88 83 TRP A N 1
ATOM 629 C CA . TRP A 1 83 ? -1.773 -2.170 1.637 1.00 97.88 83 TRP A CA 1
ATOM 630 C C . TRP A 1 83 ? -2.882 -2.055 0.593 1.00 97.88 83 TRP A C 1
ATOM 632 O O . TRP A 1 83 ? -2.650 -2.352 -0.577 1.00 97.88 83 TRP A O 1
ATOM 642 N N . GLY A 1 84 ? -4.058 -1.551 0.976 1.00 97.19 84 GLY A N 1
ATOM 643 C CA . GLY A 1 84 ? -5.131 -1.257 0.028 1.00 97.19 84 GLY A CA 1
ATOM 644 C C . GLY A 1 84 ? -4.737 -0.209 -1.011 1.00 97.19 84 GLY A C 1
ATOM 645 O O . GLY A 1 84 ? -4.853 -0.457 -2.211 1.00 97.19 84 GLY A O 1
ATOM 646 N N . PHE A 1 85 ? -4.250 0.949 -0.559 1.00 97.62 85 PHE A N 1
ATOM 647 C CA . PHE A 1 85 ? -3.835 2.044 -1.438 1.00 97.62 85 PHE A CA 1
ATOM 648 C C . PHE A 1 85 ? -2.695 1.648 -2.381 1.00 97.62 85 PHE A C 1
ATOM 650 O O . PHE A 1 85 ? -2.794 1.852 -3.587 1.00 97.62 85 PHE A O 1
ATOM 657 N N . CYS A 1 86 ? -1.630 1.043 -1.860 1.00 97.00 86 CYS A N 1
ATOM 658 C CA . CYS A 1 86 ? -0.469 0.635 -2.641 1.00 97.00 86 CYS A CA 1
ATOM 659 C C . CYS A 1 86 ? -0.804 -0.475 -3.639 1.00 97.00 86 CYS A C 1
ATOM 661 O O . CYS A 1 86 ? -0.271 -0.467 -4.742 1.00 97.00 86 CYS A O 1
ATOM 663 N N . THR A 1 87 ? -1.724 -1.385 -3.302 1.00 96.50 87 THR A N 1
ATOM 664 C CA . THR A 1 87 ? -2.242 -2.370 -4.266 1.00 96.50 87 THR A CA 1
ATOM 665 C C . THR A 1 87 ? -2.976 -1.675 -5.407 1.00 96.50 87 THR A C 1
ATOM 667 O O . THR A 1 87 ? -2.711 -1.962 -6.571 1.00 96.50 87 THR A O 1
ATOM 670 N N . ALA A 1 88 ? -3.861 -0.722 -5.092 1.00 95.56 88 ALA A N 1
ATOM 671 C CA . ALA A 1 88 ? -4.544 0.075 -6.106 1.00 95.56 88 ALA A CA 1
ATOM 672 C C . ALA A 1 88 ? -3.553 0.843 -6.995 1.00 95.56 88 ALA A C 1
ATOM 674 O O . ALA A 1 88 ? -3.720 0.869 -8.212 1.00 95.56 88 ALA A O 1
ATOM 675 N N . LEU A 1 89 ? -2.511 1.428 -6.398 1.00 94.00 89 LEU A N 1
ATOM 676 C CA . LEU A 1 89 ? -1.468 2.148 -7.124 1.00 94.00 89 LEU A CA 1
ATOM 677 C C . LEU A 1 89 ? -0.684 1.212 -8.045 1.00 94.00 89 LEU A C 1
ATOM 679 O O . LEU A 1 89 ? -0.473 1.542 -9.204 1.00 94.00 89 LEU A O 1
ATOM 683 N N . ALA A 1 90 ? -0.296 0.031 -7.558 1.00 92.75 90 ALA A N 1
ATOM 684 C CA . ALA A 1 90 ? 0.452 -0.948 -8.341 1.00 92.75 90 ALA A CA 1
ATOM 685 C C . ALA A 1 90 ? -0.340 -1.416 -9.566 1.00 92.75 90 ALA A C 1
ATOM 687 O O . ALA A 1 90 ? 0.215 -1.527 -10.655 1.00 92.75 90 ALA A O 1
ATOM 688 N N . LEU A 1 91 ? -1.645 -1.649 -9.399 1.00 91.44 91 LEU A N 1
ATOM 689 C CA . LEU A 1 91 ? -2.543 -2.008 -10.496 1.00 91.44 91 LEU A CA 1
ATOM 690 C C . LEU A 1 91 ? -2.668 -0.877 -11.522 1.00 91.44 91 LEU A C 1
ATOM 692 O O . LEU A 1 91 ? -2.561 -1.124 -12.716 1.00 91.44 91 LEU A O 1
ATOM 696 N N . GLN A 1 92 ? -2.811 0.369 -11.069 1.00 89.50 92 GLN A N 1
ATOM 697 C CA . GLN A 1 92 ? -2.856 1.525 -11.970 1.00 89.50 92 GLN A CA 1
ATOM 698 C C . GLN A 1 92 ? -1.539 1.738 -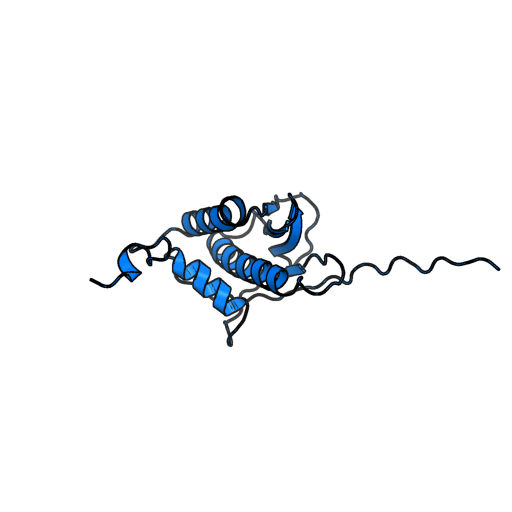12.718 1.00 89.50 92 GLN A C 1
ATOM 700 O O . GLN A 1 92 ? -1.556 2.098 -13.893 1.00 89.50 92 GLN A O 1
ATOM 705 N N . LEU A 1 93 ? -0.400 1.501 -12.058 1.00 86.44 93 LEU A N 1
ATOM 706 C CA . LEU A 1 93 ? 0.896 1.507 -12.725 1.00 86.44 93 LEU A CA 1
ATOM 707 C C . LEU A 1 93 ? 0.940 0.415 -13.794 1.00 86.44 93 LEU A C 1
ATOM 709 O O . LEU A 1 93 ? 1.288 0.722 -14.924 1.00 86.44 93 LEU A O 1
ATOM 713 N N . LEU A 1 94 ? 0.522 -0.818 -13.499 1.00 86.62 94 LEU A N 1
ATOM 714 C CA . LEU A 1 94 ? 0.470 -1.885 -14.508 1.00 86.62 94 LEU A CA 1
ATOM 715 C C . LEU A 1 94 ? -0.403 -1.527 -15.714 1.00 86.62 94 LEU A C 1
ATOM 717 O O . LEU A 1 94 ? 0.036 -1.723 -16.845 1.00 86.62 94 LEU A O 1
ATOM 721 N N . ASP A 1 95 ? -1.593 -0.971 -15.481 1.00 81.81 95 ASP A N 1
ATOM 722 C CA . ASP A 1 95 ? -2.513 -0.564 -16.550 1.00 81.81 95 ASP A CA 1
ATOM 723 C C . ASP A 1 95 ? -1.924 0.574 -17.408 1.00 81.81 95 ASP A C 1
ATOM 725 O O . ASP A 1 95 ? -2.108 0.607 -18.626 1.00 81.81 95 ASP A O 1
ATOM 729 N N . GLY A 1 96 ? -1.175 1.497 -16.791 1.00 68.94 96 GLY A N 1
ATOM 730 C CA . GLY A 1 96 ? -0.492 2.604 -17.469 1.00 68.94 96 GLY A CA 1
ATOM 731 C C . GLY A 1 96 ? 0.823 2.224 -18.165 1.00 68.94 96 GLY A C 1
ATOM 732 O O . GLY A 1 96 ? 1.262 2.928 -19.072 1.00 68.94 96 GLY A O 1
ATOM 733 N N . GLN A 1 97 ? 1.443 1.100 -17.794 1.00 54.06 97 GLN A N 1
ATOM 734 C CA . GLN A 1 97 ? 2.730 0.620 -18.326 1.00 54.06 97 GLN A CA 1
ATOM 735 C C . GLN A 1 97 ? 2.605 -0.133 -19.667 1.00 54.06 97 GLN A C 1
ATOM 737 O O . GLN A 1 97 ? 3.582 -0.700 -20.157 1.00 54.06 97 GLN A O 1
ATOM 742 N N . ALA A 1 98 ? 1.443 -0.067 -20.332 1.00 47.75 98 ALA A N 1
ATOM 743 C CA . ALA A 1 98 ? 1.327 -0.400 -21.755 1.00 47.75 98 ALA A CA 1
ATOM 744 C C . ALA A 1 98 ? 2.024 0.627 -22.678 1.00 47.75 98 ALA A C 1
ATOM 746 O O . ALA A 1 98 ? 2.137 0.374 -23.875 1.00 47.75 98 ALA A O 1
ATOM 747 N N . HIS A 1 99 ? 2.503 1.768 -22.160 1.00 35.56 99 HIS A N 1
ATOM 748 C CA . HIS A 1 99 ? 3.281 2.750 -22.924 1.00 35.56 99 HIS A CA 1
ATOM 749 C C . HIS A 1 99 ? 4.524 3.176 -22.138 1.00 35.56 99 HIS A C 1
ATOM 751 O O . HIS A 1 99 ? 4.446 3.601 -20.989 1.00 35.56 99 HIS A O 1
ATOM 757 N N . GLY A 1 100 ? 5.685 2.986 -22.763 1.00 42.66 100 GLY A N 1
ATOM 758 C CA . GLY A 1 100 ? 6.979 2.991 -22.100 1.00 42.66 100 GLY A CA 1
ATOM 759 C C . GLY A 1 100 ? 7.378 4.318 -21.459 1.00 42.66 100 GLY A C 1
ATOM 760 O O . GLY A 1 100 ? 7.229 5.377 -22.053 1.00 42.66 100 GLY A O 1
ATOM 761 N N . CYS A 1 101 ? 7.957 4.219 -20.264 1.00 33.22 101 CYS A N 1
ATOM 762 C CA . CYS A 1 101 ? 9.167 4.929 -19.845 1.00 33.22 101 CYS A CA 1
ATOM 763 C C . CYS A 1 101 ? 9.555 4.455 -18.436 1.00 33.22 101 CYS A C 1
ATOM 765 O O . CYS A 1 101 ? 8.710 4.460 -17.549 1.00 33.22 101 CYS A O 1
ATOM 767 N N . GLY A 1 102 ? 10.824 4.049 -18.282 1.00 47.78 102 GLY A N 1
ATOM 768 C CA . GLY A 1 102 ? 11.609 3.884 -17.047 1.00 47.78 102 GLY A CA 1
ATOM 769 C C . GLY A 1 102 ? 10.892 3.377 -15.794 1.00 47.78 102 GLY A C 1
ATOM 770 O O . GLY A 1 102 ? 10.128 4.112 -15.186 1.00 47.78 102 GLY A O 1
ATOM 771 N N . ALA A 1 103 ? 11.232 2.162 -15.352 1.00 52.47 103 ALA A N 1
ATOM 772 C CA . ALA A 1 103 ? 10.797 1.549 -14.095 1.00 52.47 103 ALA A CA 1
ATOM 773 C C . ALA A 1 103 ? 11.051 2.463 -12.873 1.00 52.47 103 ALA A C 1
ATOM 775 O O . ALA A 1 103 ? 12.081 2.377 -12.206 1.00 52.47 103 ALA A O 1
ATOM 776 N N . GLY A 1 104 ? 10.124 3.380 -12.609 1.00 67.44 104 GLY A N 1
ATOM 777 C CA . GLY A 1 104 ? 10.185 4.317 -11.501 1.00 67.44 104 GLY A CA 1
ATOM 778 C C . GLY A 1 104 ? 9.626 3.662 -10.252 1.00 67.44 104 GLY A C 1
ATOM 779 O O . GLY A 1 104 ? 8.477 3.226 -10.230 1.00 67.44 104 GLY A O 1
ATOM 780 N N . ILE A 1 105 ? 10.437 3.591 -9.201 1.00 84.00 105 ILE A N 1
ATOM 781 C CA . ILE A 1 105 ? 9.935 3.273 -7.868 1.00 84.00 105 ILE A CA 1
ATOM 782 C C . ILE A 1 105 ? 9.154 4.491 -7.376 1.00 84.00 105 ILE A C 1
ATOM 784 O O . ILE A 1 105 ? 9.682 5.603 -7.319 1.00 84.00 105 ILE A O 1
ATOM 788 N N . VAL A 1 106 ? 7.895 4.273 -7.011 1.00 89.50 106 VAL A N 1
ATOM 789 C CA . VAL A 1 106 ? 7.015 5.301 -6.465 1.00 89.50 106 VAL A CA 1
ATOM 790 C C . VAL A 1 106 ? 6.963 5.152 -4.950 1.00 89.50 106 VAL A C 1
ATOM 792 O O . VAL A 1 106 ? 6.559 4.114 -4.432 1.00 89.50 106 VAL A O 1
ATOM 795 N N . GLY A 1 107 ? 7.370 6.189 -4.226 1.00 91.75 107 GLY A N 1
ATOM 796 C CA . GLY A 1 107 ? 7.240 6.264 -2.776 1.00 91.75 107 GLY A CA 1
ATOM 797 C C . GLY A 1 107 ? 5.825 6.644 -2.358 1.00 91.75 107 GLY A C 1
ATOM 798 O O . GLY A 1 107 ? 5.184 7.490 -2.979 1.00 91.75 107 GLY A O 1
ATOM 799 N N . VAL A 1 108 ? 5.345 6.056 -1.268 1.00 95.12 108 VAL A N 1
ATOM 800 C CA . VAL A 1 108 ? 4.046 6.381 -0.669 1.00 95.12 108 VAL A CA 1
ATOM 801 C C . VAL A 1 108 ? 4.272 6.874 0.752 1.00 95.12 108 VAL A C 1
ATOM 803 O O . VAL A 1 108 ? 4.955 6.222 1.539 1.00 95.12 108 VAL A O 1
ATOM 806 N N . GLY A 1 109 ? 3.730 8.042 1.087 1.00 95.44 109 GLY A N 1
ATOM 807 C CA . GLY A 1 109 ? 3.854 8.642 2.414 1.00 95.44 109 GLY A CA 1
ATOM 808 C C . GLY A 1 109 ? 2.945 8.000 3.459 1.00 95.44 109 GLY A C 1
ATOM 809 O O . GLY A 1 109 ? 1.916 7.413 3.139 1.00 95.44 109 GLY A O 1
ATOM 810 N N . ARG A 1 110 ? 3.296 8.166 4.738 1.00 94.88 110 ARG A N 1
ATOM 811 C CA . ARG A 1 110 ? 2.504 7.647 5.876 1.00 94.88 110 ARG A CA 1
ATOM 812 C C . ARG A 1 110 ? 1.283 8.484 6.271 1.00 94.88 110 ARG A C 1
ATOM 814 O O . ARG A 1 110 ? 0.471 8.035 7.078 1.00 94.88 110 ARG A O 1
ATOM 821 N N . GLU A 1 111 ? 1.167 9.709 5.765 1.00 95.88 111 GLU A N 1
ATOM 822 C CA . GLU A 1 111 ? 0.096 10.638 6.140 1.00 95.88 111 GLU A CA 1
ATOM 823 C C . GLU A 1 111 ? -1.235 10.246 5.481 1.00 95.88 111 GLU A C 1
ATOM 825 O O . GLU A 1 111 ? -1.369 10.311 4.260 1.00 95.88 111 GLU A O 1
ATOM 830 N N . ARG A 1 112 ? -2.236 9.887 6.294 1.00 94.81 112 ARG A N 1
ATOM 831 C CA . ARG A 1 112 ? -3.600 9.625 5.817 1.00 94.81 112 ARG A CA 1
ATOM 832 C C . ARG A 1 112 ? -4.289 10.916 5.378 1.00 94.81 112 ARG A C 1
ATOM 834 O O . ARG A 1 112 ? -4.334 11.886 6.134 1.00 94.81 112 ARG A O 1
ATOM 841 N N . ARG A 1 113 ? -4.927 10.891 4.210 1.00 95.06 113 ARG A N 1
ATOM 842 C CA . ARG A 1 113 ? -5.720 11.992 3.651 1.00 95.06 113 ARG A CA 1
ATOM 843 C C . ARG A 1 113 ? -7.141 11.530 3.307 1.00 95.06 113 ARG A C 1
ATOM 845 O O . ARG A 1 113 ? -7.354 10.359 2.976 1.00 95.06 113 ARG A O 1
ATOM 852 N N . PRO A 1 114 ? -8.152 12.412 3.413 1.00 94.19 114 PRO A N 1
ATOM 853 C CA . PRO A 1 114 ? -9.504 12.087 2.974 1.00 94.19 114 PRO A CA 1
ATOM 854 C C . PRO A 1 114 ? -9.535 11.785 1.475 1.00 94.19 114 PRO A C 1
ATOM 856 O O . PRO A 1 114 ? -8.937 12.514 0.687 1.00 94.19 114 PRO A O 1
ATOM 859 N N . VAL A 1 115 ? -10.288 10.760 1.075 1.00 93.62 115 VAL A N 1
ATOM 860 C CA . VAL A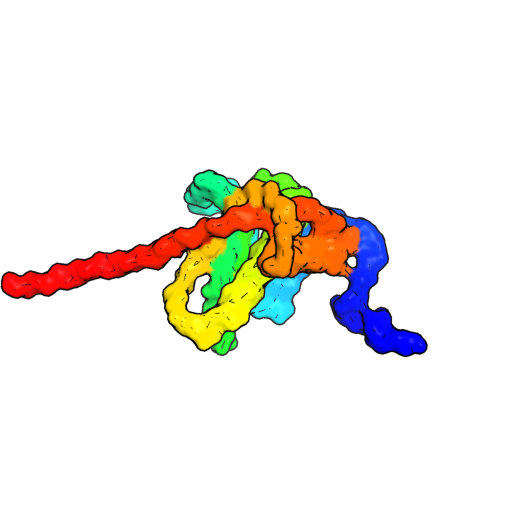 1 115 ? -10.526 10.461 -0.343 1.00 93.62 115 VAL A CA 1
ATOM 861 C C . VAL A 1 115 ? -11.424 11.553 -0.930 1.00 93.62 115 VAL A C 1
ATOM 863 O O . VAL A 1 115 ? -12.569 11.703 -0.507 1.00 93.62 115 VAL A O 1
ATOM 866 N N . LYS A 1 116 ? -10.905 12.324 -1.893 1.00 89.50 116 LYS A N 1
ATOM 867 C CA . LYS A 1 116 ? -11.607 13.482 -2.485 1.00 89.50 116 LYS A CA 1
ATOM 868 C C . LYS A 1 116 ? -12.358 13.183 -3.786 1.00 89.50 116 LYS A C 1
ATOM 870 O O . LYS A 1 116 ? -13.089 14.041 -4.266 1.00 89.50 116 LYS A O 1
ATOM 875 N N . GLY A 1 117 ? -12.190 11.998 -4.367 1.00 88.81 117 GLY A N 1
ATOM 876 C CA . GLY A 1 117 ? -12.818 11.647 -5.638 1.00 88.81 117 GLY A CA 1
ATOM 877 C C . GLY A 1 117 ? -12.393 10.279 -6.156 1.00 88.81 117 GLY A C 1
ATOM 878 O O . GLY A 1 117 ? -11.850 9.460 -5.413 1.00 88.81 117 GLY A O 1
ATOM 879 N N . TYR A 1 118 ? -12.652 10.041 -7.440 1.00 89.94 118 TYR A N 1
ATOM 880 C CA . TYR A 1 118 ? -12.183 8.849 -8.142 1.00 89.94 118 TYR A CA 1
ATOM 881 C C . TYR A 1 118 ? -10.651 8.833 -8.224 1.00 89.94 118 TYR A C 1
ATOM 883 O O . TYR A 1 118 ? -10.028 9.873 -8.424 1.00 89.94 118 TYR A O 1
ATOM 891 N N . GLY A 1 119 ? -10.046 7.655 -8.066 1.00 90.25 119 GLY A N 1
ATOM 892 C CA . GLY A 1 119 ? -8.594 7.485 -8.134 1.00 90.25 119 GLY A CA 1
ATOM 893 C C . GLY A 1 119 ? -8.077 6.374 -7.225 1.00 90.25 119 GLY A C 1
ATOM 894 O O . GLY A 1 119 ? -8.846 5.554 -6.716 1.00 90.25 119 GLY A O 1
ATOM 895 N N . THR A 1 120 ? -6.759 6.365 -7.014 1.00 93.31 120 THR A N 1
ATOM 896 C CA . THR A 1 120 ? -6.031 5.385 -6.190 1.00 93.31 120 THR A CA 1
ATOM 897 C C . THR A 1 120 ? -6.592 5.288 -4.773 1.00 93.31 120 THR A C 1
ATOM 899 O O . THR A 1 120 ? -6.860 4.187 -4.301 1.00 93.31 120 THR A O 1
ATOM 902 N N . GLY A 1 121 ? -6.857 6.432 -4.129 1.00 94.50 121 GLY A N 1
ATOM 903 C CA . GLY A 1 121 ? -7.433 6.495 -2.782 1.00 94.50 121 GLY A CA 1
ATOM 904 C C . GLY A 1 121 ? -8.787 5.796 -2.666 1.00 94.50 121 GLY A C 1
ATOM 905 O O . GLY A 1 121 ? -9.013 5.011 -1.743 1.00 94.50 121 GLY A O 1
ATOM 906 N N . LEU A 1 122 ? -9.683 6.023 -3.633 1.00 95.75 122 LEU A N 1
ATOM 907 C CA . LEU A 1 122 ? -10.994 5.373 -3.652 1.00 95.75 122 LEU A CA 1
ATOM 908 C C . LEU A 1 122 ? -10.872 3.871 -3.914 1.00 95.75 122 LEU A C 1
ATOM 910 O O . LEU A 1 122 ? -11.488 3.079 -3.203 1.00 95.75 122 LEU A O 1
ATOM 914 N N . LEU A 1 123 ? -10.075 3.471 -4.907 1.00 95.44 123 LEU A N 1
ATOM 915 C CA . LEU A 1 123 ? -9.876 2.058 -5.223 1.00 95.44 123 LEU A CA 1
ATOM 916 C C . LEU A 1 123 ? -9.239 1.314 -4.041 1.00 95.44 123 LEU A C 1
ATOM 918 O O . LEU A 1 123 ? -9.719 0.248 -3.664 1.00 95.44 123 LEU A O 1
ATOM 922 N N . GLY A 1 124 ? -8.242 1.911 -3.385 1.00 95.75 124 GLY A N 1
ATOM 923 C CA . GLY A 1 124 ? -7.633 1.366 -2.175 1.00 95.75 124 GLY A CA 1
ATOM 924 C C . GLY A 1 124 ? -8.641 1.196 -1.038 1.00 95.75 124 GLY A C 1
ATOM 925 O O . GLY A 1 124 ? -8.724 0.123 -0.440 1.00 95.75 124 GLY A O 1
ATOM 926 N N . ALA A 1 125 ? -9.487 2.202 -0.795 1.00 95.75 125 ALA A N 1
ATOM 927 C CA . ALA A 1 125 ? -10.565 2.107 0.189 1.00 95.75 125 ALA A CA 1
ATOM 928 C C . ALA A 1 125 ? -11.555 0.971 -0.131 1.00 95.75 125 ALA A C 1
ATOM 930 O O . ALA A 1 125 ? -12.021 0.271 0.774 1.00 95.75 125 ALA A O 1
ATOM 931 N N . LEU A 1 126 ? -11.878 0.769 -1.413 1.00 94.88 126 LEU A N 1
ATOM 932 C CA . LEU A 1 126 ? -12.753 -0.311 -1.868 1.00 94.88 126 LEU A CA 1
ATOM 933 C C . LEU A 1 126 ? -12.105 -1.689 -1.700 1.00 94.88 126 LEU A C 1
ATOM 935 O O . LEU A 1 126 ? -12.793 -2.608 -1.257 1.00 94.88 126 LEU A O 1
ATOM 939 N N . ILE A 1 127 ? -10.803 -1.825 -1.969 1.00 94.50 127 ILE A N 1
ATOM 940 C CA . ILE A 1 127 ? -10.034 -3.054 -1.716 1.00 94.50 127 ILE A CA 1
ATOM 941 C C . ILE A 1 127 ? -10.079 -3.408 -0.224 1.00 94.50 127 ILE A C 1
ATOM 943 O O . ILE A 1 127 ? -10.458 -4.519 0.139 1.00 94.50 127 ILE A O 1
ATOM 947 N N . VAL A 1 128 ? -9.797 -2.454 0.666 1.00 93.88 128 VAL A N 1
ATOM 948 C CA . VAL A 1 128 ? -9.867 -2.680 2.123 1.00 93.88 128 VAL A CA 1
ATOM 949 C C . VAL A 1 128 ? -11.284 -3.075 2.551 1.00 93.88 128 VAL A C 1
ATOM 951 O O . VAL A 1 128 ? -11.485 -4.061 3.267 1.00 93.88 128 VAL A O 1
ATOM 954 N N . ARG A 1 129 ? -12.296 -2.355 2.051 1.00 92.81 129 ARG A N 1
ATOM 955 C CA . ARG A 1 129 ? -13.711 -2.638 2.333 1.00 92.81 129 ARG A CA 1
ATOM 956 C C . ARG A 1 129 ? -14.151 -4.010 1.833 1.00 92.81 129 ARG A C 1
ATOM 958 O O . ARG A 1 129 ? -14.998 -4.645 2.469 1.00 92.81 129 ARG A O 1
ATOM 965 N N . ARG A 1 130 ? -13.605 -4.466 0.705 1.00 89.19 130 ARG A N 1
ATOM 966 C CA . ARG A 1 130 ? -13.888 -5.772 0.100 1.00 89.19 130 ARG A CA 1
ATOM 967 C C . ARG A 1 130 ? -13.474 -6.917 1.021 1.00 89.19 130 ARG A C 1
ATOM 969 O O . ARG A 1 130 ? -14.196 -7.917 1.064 1.00 89.19 130 ARG A O 1
ATOM 976 N N . PHE A 1 131 ? -12.392 -6.746 1.777 1.00 88.69 131 PHE A N 1
ATOM 977 C CA . PHE A 1 131 ? -11.893 -7.712 2.760 1.00 88.69 131 PHE A CA 1
ATOM 978 C C . PHE A 1 131 ? -12.489 -7.544 4.164 1.00 88.69 131 PHE A C 1
ATOM 980 O O . PHE A 1 131 ? -11.989 -8.129 5.113 1.00 88.69 131 PHE A O 1
ATOM 987 N N . GLY A 1 132 ? -13.585 -6.792 4.307 1.00 85.12 132 GLY A N 1
ATOM 988 C CA . GLY A 1 132 ? -14.378 -6.778 5.541 1.00 85.12 132 GLY A CA 1
ATOM 989 C C . GLY A 1 132 ? -13.961 -5.731 6.576 1.00 85.12 132 GLY A C 1
ATOM 990 O O . GLY A 1 132 ? -14.549 -5.695 7.655 1.00 85.12 132 GLY A O 1
ATOM 991 N N . ARG A 1 133 ? -13.017 -4.835 6.256 1.00 88.62 133 ARG A N 1
ATOM 992 C CA . ARG A 1 133 ? -12.574 -3.758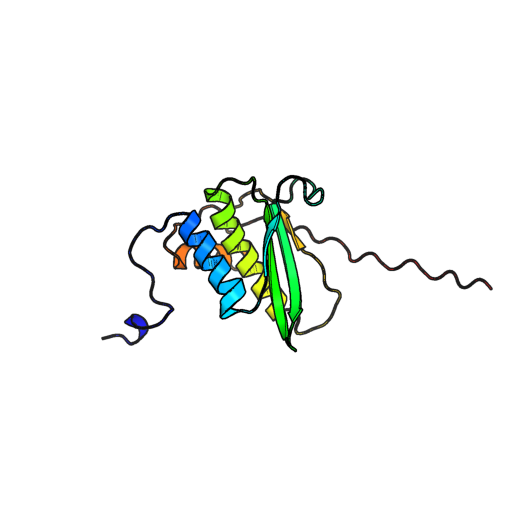 7.157 1.00 88.62 133 ARG A CA 1
ATOM 993 C C . ARG A 1 133 ? -13.053 -2.396 6.672 1.00 88.62 133 ARG A C 1
ATOM 995 O O . ARG A 1 133 ? -13.016 -2.095 5.483 1.00 88.62 133 ARG A O 1
ATOM 1002 N N . ARG A 1 134 ? -13.548 -1.548 7.579 1.00 89.06 134 ARG A N 1
ATOM 1003 C CA . ARG A 1 134 ? -13.989 -0.194 7.210 1.00 89.06 134 ARG A CA 1
ATOM 1004 C C . ARG A 1 134 ? -12.752 0.662 6.906 1.00 89.06 134 ARG A C 1
ATOM 1006 O O . ARG A 1 134 ? -11.930 0.810 7.804 1.00 89.06 134 ARG A O 1
ATOM 1013 N N . PRO A 1 135 ? -12.584 1.206 5.688 1.00 88.50 135 PRO A N 1
ATOM 1014 C CA . PRO A 1 135 ? -11.469 2.095 5.368 1.00 88.50 135 PRO A CA 1
ATOM 1015 C C . PRO A 1 135 ? -11.495 3.355 6.246 1.00 88.50 135 PRO A C 1
ATOM 1017 O O . PRO A 1 135 ? -12.576 3.856 6.572 1.00 88.50 135 PRO A O 1
ATOM 1020 N N . ALA A 1 136 ? -10.316 3.857 6.616 1.00 90.19 136 ALA A N 1
ATOM 1021 C CA . ALA A 1 136 ? -10.171 5.176 7.224 1.00 90.19 136 ALA A CA 1
ATOM 1022 C C . ALA A 1 136 ? -10.020 6.231 6.107 1.00 90.19 136 ALA A C 1
ATOM 1024 O O . ALA A 1 136 ? -10.560 6.087 5.010 1.00 90.19 136 ALA A O 1
ATOM 1025 N N . ALA A 1 137 ? -9.265 7.295 6.370 1.00 91.69 137 ALA A N 1
ATOM 1026 C CA . ALA A 1 137 ? -8.715 8.152 5.328 1.00 91.69 137 ALA A CA 1
ATOM 1027 C C . ALA A 1 137 ? -7.653 7.360 4.529 1.00 91.69 137 ALA A C 1
ATOM 1029 O O . ALA A 1 137 ? -6.523 7.213 4.987 1.00 91.69 137 ALA A O 1
ATOM 1030 N N . CYS A 1 138 ? -8.054 6.781 3.391 1.00 91.50 138 CYS A N 1
ATOM 1031 C CA . CYS A 1 138 ? -7.225 5.895 2.555 1.00 91.50 138 CYS A CA 1
ATOM 1032 C C . CYS A 1 138 ? -6.544 6.593 1.371 1.00 91.50 138 CYS A C 1
ATOM 1034 O O . CYS A 1 138 ? -6.146 5.911 0.432 1.00 91.50 138 CYS A O 1
ATOM 1036 N N . ASP A 1 139 ? -6.454 7.919 1.359 1.00 95.25 139 ASP A N 1
ATOM 1037 C CA . ASP A 1 139 ? -5.615 8.616 0.385 1.00 95.25 139 ASP A CA 1
ATOM 1038 C C . ASP A 1 139 ? -4.247 8.923 1.004 1.00 95.25 139 ASP A C 1
ATOM 1040 O O . ASP A 1 139 ? -4.157 9.147 2.214 1.00 95.25 139 ASP A O 1
ATOM 1044 N N . PHE A 1 140 ? -3.183 8.914 0.201 1.00 96.25 140 PHE A N 1
ATOM 1045 C CA . PHE A 1 140 ? -1.810 9.075 0.687 1.00 96.25 140 PHE A CA 1
ATOM 1046 C C . PHE A 1 140 ? -0.967 9.909 -0.288 1.00 96.25 140 PHE A C 1
ATOM 1048 O O . PHE A 1 140 ? -1.154 9.811 -1.502 1.00 96.25 140 PHE A O 1
ATOM 1055 N N . PRO A 1 141 ? -0.025 10.736 0.209 1.00 93.81 141 PRO A N 1
ATOM 1056 C CA . PRO A 1 141 ? 0.901 11.451 -0.657 1.00 93.81 141 PRO A CA 1
ATOM 1057 C C . PRO A 1 141 ? 1.792 10.484 -1.442 1.00 93.81 141 PRO A C 1
ATOM 1059 O O . PRO A 1 141 ? 2.337 9.531 -0.885 1.00 93.81 141 PRO A O 1
ATOM 1062 N N . ILE A 1 142 ? 1.961 10.776 -2.728 1.00 92.12 142 ILE A N 1
ATOM 1063 C CA . ILE A 1 142 ? 2.800 10.020 -3.656 1.00 92.12 142 ILE A CA 1
ATOM 1064 C C . ILE A 1 142 ? 4.080 10.816 -3.921 1.00 92.12 142 ILE A C 1
ATOM 1066 O O . ILE A 1 142 ? 4.024 12.014 -4.197 1.00 92.12 142 ILE A O 1
ATOM 1070 N N . PHE A 1 143 ? 5.223 10.141 -3.858 1.00 88.19 143 PHE A N 1
ATOM 1071 C CA . PHE A 1 143 ? 6.549 10.689 -4.113 1.00 88.19 143 PHE A CA 1
ATOM 1072 C C . PHE A 1 143 ? 7.155 9.966 -5.312 1.00 88.19 143 PHE A C 1
ATOM 1074 O O . PHE A 1 143 ? 7.358 8.755 -5.280 1.00 88.19 143 PHE A O 1
ATOM 1081 N N . VAL A 1 144 ? 7.441 10.702 -6.381 1.00 79.81 144 VAL A N 1
ATOM 1082 C CA . VAL A 1 144 ? 8.106 10.154 -7.566 1.00 79.81 144 VAL A CA 1
ATOM 1083 C C . VAL A 1 144 ? 9.563 10.582 -7.509 1.00 79.81 144 VAL A C 1
ATOM 1085 O O . VAL A 1 144 ? 9.851 11.778 -7.535 1.00 79.81 144 VAL A O 1
ATOM 1088 N N . TRP A 1 145 ? 10.484 9.622 -7.419 1.00 65.75 145 TRP A N 1
ATOM 1089 C CA . TRP A 1 145 ? 11.893 9.930 -7.643 1.00 65.75 145 TRP A CA 1
ATOM 1090 C C . TRP A 1 145 ? 12.135 10.055 -9.146 1.00 65.75 145 TRP A C 1
ATOM 1092 O O . TRP A 1 145 ? 11.705 9.172 -9.895 1.00 65.75 145 TRP A O 1
ATOM 1102 N N . PRO A 1 146 ? 12.806 11.122 -9.616 1.00 52.50 146 PRO A N 1
ATOM 1103 C CA . PRO A 1 146 ? 13.240 11.164 -11.000 1.00 52.50 146 PRO A CA 1
ATOM 1104 C C . PRO A 1 146 ? 14.165 9.969 -11.242 1.00 52.50 146 PRO A C 1
ATOM 1106 O O . PRO A 1 146 ? 15.066 9.710 -10.441 1.00 52.50 146 PRO A O 1
ATOM 1109 N N . ALA A 1 147 ? 13.934 9.229 -12.331 1.00 51.62 147 ALA A N 1
ATOM 1110 C CA . ALA A 1 147 ? 14.928 8.288 -12.822 1.00 51.62 147 ALA A CA 1
ATOM 1111 C C . ALA A 1 147 ? 16.212 9.094 -13.019 1.00 51.62 147 ALA A C 1
ATOM 1113 O O . ALA A 1 147 ? 16.186 10.096 -13.732 1.00 51.62 147 ALA A O 1
ATOM 1114 N N . THR A 1 148 ? 17.287 8.728 -12.322 1.00 45.69 148 THR A N 1
ATOM 1115 C CA . THR A 1 148 ? 18.574 9.406 -12.446 1.00 45.69 148 THR A CA 1
ATOM 1116 C C . THR A 1 148 ? 18.895 9.499 -13.933 1.00 45.69 148 THR A C 1
ATOM 1118 O O . THR A 1 148 ? 19.076 8.465 -14.577 1.00 45.69 148 THR A O 1
ATOM 1121 N N . GLU A 1 149 ? 18.911 10.711 -14.496 1.00 38.03 149 GLU A N 1
ATOM 1122 C CA . GLU A 1 149 ? 19.475 10.916 -15.823 1.00 38.03 149 GLU A CA 1
ATOM 1123 C C . GLU A 1 149 ? 20.896 10.362 -15.752 1.00 38.03 149 GLU A C 1
ATOM 1125 O O . GLU A 1 149 ? 21.736 10.840 -14.988 1.00 38.03 149 GLU A O 1
ATOM 1130 N N . SER A 1 150 ? 21.148 9.280 -16.484 1.00 37.06 150 SER A N 1
ATOM 1131 C CA . SER A 1 150 ? 22.497 8.799 -16.722 1.00 37.06 150 SER A CA 1
ATOM 1132 C C . SER A 1 150 ? 23.302 9.984 -17.250 1.00 37.06 150 SER A C 1
ATOM 1134 O O . SER A 1 150 ? 22.971 10.508 -18.315 1.00 37.06 150 SER A O 1
ATOM 1136 N N . SER A 1 151 ? 24.297 10.427 -16.475 1.00 31.31 151 SER A N 1
ATOM 1137 C CA . SER A 1 151 ? 25.167 11.565 -16.777 1.00 31.31 151 SER A CA 1
ATOM 1138 C C . SER A 1 151 ? 25.530 11.649 -18.262 1.00 31.31 151 SER A C 1
ATOM 1140 O O . SER A 1 151 ? 25.802 10.612 -18.877 1.00 31.31 151 SER A O 1
ATOM 1142 N N . PRO A 1 152 ? 25.625 12.861 -18.842 1.00 38.81 152 PRO A N 1
ATOM 1143 C CA . PRO A 1 152 ? 26.086 13.010 -20.209 1.00 38.81 152 PRO A CA 1
ATOM 1144 C C . PRO A 1 152 ? 27.485 12.406 -20.308 1.00 38.81 152 PRO A C 1
ATOM 1146 O O . PRO A 1 152 ? 28.417 12.832 -19.621 1.00 38.81 152 PRO A O 1
ATOM 1149 N N . VAL A 1 153 ? 27.632 11.400 -21.170 1.00 42.62 153 VAL A N 1
ATOM 1150 C CA . VAL A 1 153 ? 28.938 10.956 -21.647 1.00 42.62 153 VAL A CA 1
ATOM 1151 C C . VAL A 1 153 ? 29.607 12.192 -22.237 1.00 42.62 153 VAL A C 1
ATOM 1153 O O . VAL A 1 153 ? 29.256 12.635 -23.332 1.00 42.62 153 VAL A O 1
ATOM 1156 N N . ARG A 1 154 ? 30.557 12.780 -21.501 1.00 41.03 154 ARG A N 1
ATOM 1157 C CA . ARG A 1 154 ? 31.520 13.718 -22.072 1.00 41.03 154 ARG A CA 1
ATOM 1158 C C . ARG A 1 154 ? 32.260 12.950 -23.161 1.00 41.03 154 ARG A C 1
ATOM 1160 O O . ARG A 1 154 ? 33.178 12.190 -22.869 1.00 41.03 154 ARG A O 1
ATOM 1167 N N . ARG A 1 155 ? 31.858 13.134 -24.418 1.00 42.38 155 ARG A N 1
ATOM 1168 C CA . ARG A 1 155 ? 32.766 12.890 -25.534 1.00 42.38 155 ARG A CA 1
ATOM 1169 C C . ARG A 1 155 ? 33.832 13.971 -25.435 1.00 42.38 155 ARG A C 1
ATOM 1171 O O . ARG A 1 155 ? 33.540 15.143 -25.653 1.00 42.38 155 ARG A O 1
ATOM 1178 N N . ALA A 1 156 ? 35.028 13.573 -25.018 1.00 45.94 156 ALA A N 1
ATOM 1179 C CA . ALA A 1 156 ? 36.218 14.360 -25.278 1.00 45.94 156 ALA A CA 1
ATOM 1180 C C . ALA A 1 156 ? 36.354 14.486 -26.803 1.00 45.94 156 ALA A C 1
ATOM 1182 O O . ALA A 1 156 ? 36.296 13.474 -27.506 1.00 45.94 156 ALA A O 1
ATOM 1183 N N . ALA A 1 157 ? 36.440 15.724 -27.280 1.00 47.88 157 ALA A N 1
ATOM 1184 C CA . ALA A 1 157 ? 36.955 16.069 -28.596 1.00 47.88 157 ALA A CA 1
ATOM 1185 C C . ALA A 1 157 ? 38.381 16.589 -28.408 1.00 47.88 157 ALA A C 1
ATOM 1187 O O . ALA A 1 157 ? 38.612 17.238 -27.358 1.00 47.88 157 ALA A O 1
#

Sequence (157 aa):
MNPCDQGPWRRREGSCTDQDVILRIREVLTDHLGGIAEDILPGDGAVPEPIAGAVTTGYKHGAWRPCVFLRADLTTTLRADLWGFCTALALQLLDGQAHGCGAGIVGVGRERRPVKGYGTGLLGALIVRRFGRRPAACDFPIFVWPATESSPVRRAA

pLDDT: mean 80.93, std 19.94, range [31.31, 97.88]

Radius of gyration: 17.49 Å; chains: 1; bounding box: 68×34×42 Å

Foldseek 3Di:
DDPQCPDPQDQDPDADDLVLLLVVLQCCQCVVQVEADEEQEVPNPCPDPQFQWKWWWDDDPNAIGTHIYGHPPDDSLLSSLVSLLRSLVSVVNRVVPVDDDDTWIKTWGSDQAADPDDDSQVRSQVSSVSSRHHHDSSDTDIDTDPPPPPDPPPPDD

Secondary structure (DSSP, 8-state):
--GGGSSTTPPPSS---HHHHHHHHHHIIIIIT--EEEEE-TTSS---TTEEEEEEEEEETTEEEEEEEEETTS-HHHHHHHHHHHHHHHHHHHHHTTS----PPEEEES--B---SSSHHHHHHHHHHHTT----S-B--EEEPPP----------